Protein AF-A0A836J7W0-F1 (afdb_monomer)

Foldseek 3Di:
DPPDDDDDDDDPVVLVVVCVVVVHDDDDPDDDCVNDDHPDDDDDDDDDDPQPDDPPPDPVVVPVVVVDDDDDDPDDDPDPDD

Mean predicted aligned error: 9.78 Å

Solvent-accessible surface area (backbone atoms only — not comparable to full-atom values): 6172 Å² total; per-residue (Å²): 126,87,70,92,72,86,72,95,72,73,59,70,70,58,46,50,53,51,36,63,78,62,74,47,83,84,79,77,88,74,83,51,78,86,85,40,79,68,92,78,71,80,88,81,87,77,82,73,62,101,77,73,67,94,69,97,73,64,62,80,85,70,43,64,82,76,68,67,68,81,84,82,80,89,76,77,87,78,79,82,77,131

Radius of gyration: 31.76 Å; Cα contacts (8 Å, |Δi|>4): 9; chains: 1; bounding box: 44×63×78 Å

Secondary structure (DSSP, 8-state):
----PPPP---HHHHHHHHHHHSS--------TTTS--SS-PPP-PPP-TT--SSS--GGGS-HHHH-PPPPPS--------

Organism: NCBI:txid230686

InterPro domains:
  IPR009947 NADH dehydrogenase [ubiquinone] 1 alpha subcomplex subunit 7 [PF07347] (11-75)
  IPR009947 NADH dehydrogenase [ubiquinone] 1 alpha subcomplex subunit 7 [PTHR12485] (1-74)

pLDDT: mean 87.63, std 10.99, range [50.56, 96.5]

Nearest PDB structures (foldseek):
  8esw-assembly1_A7  TM=8.880E-01  e=2.047E-05  Drosophila melanogaster
  8b9z-assembly1_r  TM=8.841E-01  e=2.379E-05  Drosophila melanogaster
  8esz-assembly1_A7  TM=8.841E-01  e=2.093E-04  Drosophila melanogaster
  7r41-assembly1_r  TM=8.124E-01  e=2.825E-04  Bos taurus
  8ud1-assembly1_1r  TM=7.905E-01  e=1.942E-04  Sus scrofa

Sequence (82 aa):
MPGSVEHRNVTPLINFIRDVCRGRKITLAHRYADDQAKRTQPPPNVPGGPYHKTSQIYYYTRDARREVKPPILIDGVKQITE

Structure (mmCIF, N/CA/C/O backbone):
data_AF-A0A836J7W0-F1
#
_entry.id   AF-A0A836J7W0-F1
#
loop_
_atom_site.group_PDB
_atom_site.id
_atom_site.type_sym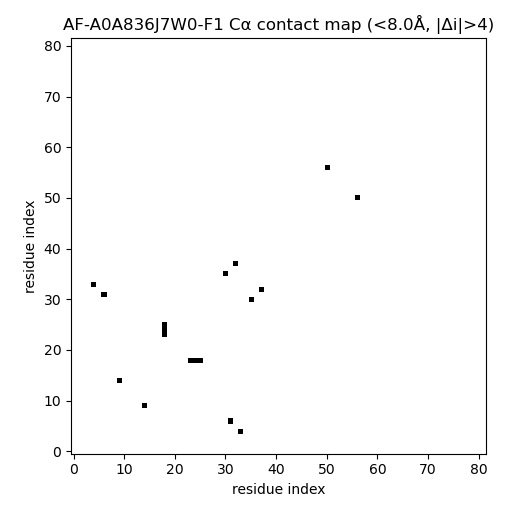bol
_atom_site.label_atom_id
_atom_site.label_alt_id
_atom_site.label_comp_id
_atom_site.label_asym_id
_atom_site.label_entity_id
_atom_site.label_seq_id
_atom_site.pdbx_PDB_ins_code
_atom_site.Cartn_x
_atom_site.Cartn_y
_atom_site.Cartn_z
_atom_site.occupancy
_atom_site.B_iso_or_equiv
_atom_site.auth_seq_id
_atom_site.auth_comp_id
_atom_site.auth_asym_id
_atom_site.auth_atom_id
_atom_site.pdbx_PDB_model_num
ATOM 1 N N . MET A 1 1 ? 3.656 16.295 -20.945 1.00 51.75 1 MET A N 1
ATOM 2 C CA . MET A 1 1 ? 4.177 14.915 -20.839 1.00 51.75 1 MET A CA 1
ATOM 3 C C . MET A 1 1 ? 5.600 14.962 -21.365 1.00 51.75 1 MET A C 1
ATOM 5 O O . MET A 1 1 ? 5.762 15.585 -22.411 1.00 51.75 1 MET A O 1
ATOM 9 N N . PRO A 1 2 ? 6.628 14.447 -20.666 1.00 53.59 2 PRO A N 1
ATOM 10 C CA . PRO A 1 2 ? 7.934 14.320 -21.308 1.00 53.59 2 PRO A CA 1
ATOM 11 C C . PRO A 1 2 ? 7.731 13.497 -22.591 1.00 53.59 2 PRO A C 1
ATOM 13 O O . PRO A 1 2 ? 6.949 12.546 -22.583 1.00 53.59 2 PRO A O 1
ATOM 16 N N . GLY A 1 3 ? 8.298 13.953 -23.710 1.00 66.12 3 GLY A N 1
ATOM 17 C CA . GLY A 1 3 ? 8.158 13.277 -25.003 1.00 66.12 3 GLY A CA 1
ATOM 18 C C . GLY A 1 3 ? 8.743 11.862 -24.972 1.00 66.12 3 GLY A C 1
ATOM 19 O O . GLY A 1 3 ? 9.374 11.478 -23.990 1.00 66.12 3 GLY A O 1
ATOM 20 N N . SER A 1 4 ? 8.542 11.093 -26.045 1.00 71.75 4 SER A N 1
ATOM 21 C CA . SER A 1 4 ? 9.139 9.757 -26.185 1.00 71.75 4 SER A CA 1
ATOM 22 C C . SER A 1 4 ? 10.654 9.846 -25.983 1.00 71.75 4 SER A C 1
ATOM 24 O O . SER A 1 4 ? 11.339 10.481 -26.783 1.00 71.75 4 SER A O 1
ATOM 26 N N . VAL A 1 5 ? 11.170 9.248 -24.909 1.00 81.75 5 VAL A N 1
ATOM 27 C CA . VAL A 1 5 ? 12.609 9.181 -24.638 1.00 81.75 5 VAL A CA 1
ATOM 28 C C . VAL A 1 5 ? 13.156 7.956 -25.360 1.00 81.75 5 VAL A C 1
ATOM 30 O O . VAL A 1 5 ? 12.637 6.854 -25.201 1.00 81.75 5 VAL A O 1
ATOM 33 N N . GLU A 1 6 ? 14.195 8.129 -26.176 1.00 85.44 6 GLU A N 1
ATOM 34 C CA . GLU A 1 6 ? 14.869 6.976 -26.771 1.00 85.44 6 GLU A CA 1
ATOM 35 C C . GLU A 1 6 ? 15.633 6.204 -25.692 1.00 85.44 6 GLU A C 1
ATOM 37 O O . GLU A 1 6 ? 16.558 6.710 -25.052 1.00 85.44 6 GLU A O 1
ATOM 42 N N . HIS A 1 7 ? 15.244 4.949 -25.483 1.00 87.38 7 HIS A N 1
ATOM 43 C CA . HIS A 1 7 ? 15.927 4.061 -24.554 1.00 87.38 7 HIS A CA 1
ATOM 44 C C . HIS A 1 7 ? 17.230 3.540 -25.148 1.00 87.38 7 HIS A C 1
ATOM 46 O O . HIS A 1 7 ? 17.312 3.197 -26.329 1.00 87.38 7 HIS A O 1
ATOM 52 N N . ARG A 1 8 ? 18.254 3.390 -24.300 1.00 85.38 8 ARG A N 1
ATOM 53 C CA . ARG A 1 8 ? 19.522 2.772 -24.705 1.00 85.38 8 ARG A CA 1
ATOM 54 C C . ARG A 1 8 ? 19.261 1.369 -25.253 1.00 85.38 8 ARG A C 1
ATOM 56 O O . ARG A 1 8 ? 18.877 0.480 -24.494 1.00 85.38 8 ARG A O 1
ATOM 63 N N . ASN A 1 9 ? 19.563 1.165 -26.530 1.00 86.06 9 ASN A N 1
ATOM 64 C CA . ASN A 1 9 ? 19.484 -0.130 -27.193 1.00 86.06 9 ASN A CA 1
ATOM 65 C C . ASN A 1 9 ? 20.876 -0.597 -27.660 1.00 86.06 9 ASN A C 1
ATOM 67 O O . ASN A 1 9 ? 21.845 0.161 -27.639 1.00 86.06 9 ASN A O 1
ATOM 71 N N . VAL A 1 10 ? 20.993 -1.870 -28.038 1.00 88.88 10 VAL A N 1
ATOM 72 C CA . VAL A 1 10 ? 22.232 -2.420 -28.614 1.00 88.88 10 VAL A CA 1
ATOM 73 C C . VAL A 1 10 ? 22.413 -1.956 -30.063 1.00 88.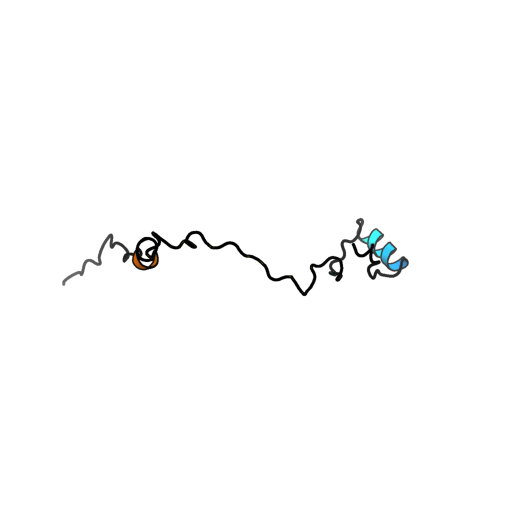88 10 VAL A C 1
ATOM 75 O O . VAL A 1 10 ? 21.495 -1.388 -30.657 1.00 88.88 10 VAL A O 1
ATOM 78 N N . THR A 1 11 ? 23.592 -2.196 -30.643 1.00 93.88 11 THR A N 1
ATOM 79 C CA . THR A 1 11 ? 23.859 -1.849 -32.046 1.00 93.88 11 THR A CA 1
ATOM 80 C C . THR A 1 11 ? 22.888 -2.574 -32.993 1.00 93.88 11 THR A C 1
ATOM 82 O O . THR A 1 11 ? 22.437 -3.682 -32.677 1.00 93.88 11 THR A O 1
ATOM 85 N N . PRO A 1 12 ? 22.561 -1.999 -34.169 1.00 91.31 12 PRO A N 1
ATOM 86 C CA . PRO A 1 12 ? 21.595 -2.587 -35.103 1.00 91.31 12 PRO A CA 1
ATOM 87 C C . PRO A 1 12 ? 21.901 -4.039 -35.500 1.00 91.31 12 PRO A C 1
ATOM 89 O O . PRO A 1 12 ? 20.988 -4.855 -35.583 1.00 91.31 12 PRO A O 1
ATOM 92 N N . LEU A 1 13 ? 23.182 -4.392 -35.654 1.00 94.62 13 LEU A N 1
ATOM 93 C CA . LEU A 1 13 ? 23.607 -5.761 -35.964 1.00 94.62 13 LEU A CA 1
ATOM 94 C C . LEU A 1 13 ? 23.246 -6.753 -34.846 1.00 94.62 13 LEU A C 1
ATOM 96 O O . LEU A 1 13 ? 22.703 -7.823 -35.109 1.00 94.62 13 LEU A O 1
ATOM 100 N N . ILE A 1 14 ? 23.505 -6.389 -33.587 1.00 93.44 14 ILE A N 1
ATOM 101 C CA . ILE A 1 14 ? 23.186 -7.246 -32.436 1.00 93.44 14 ILE A CA 1
ATOM 102 C C . ILE A 1 14 ? 21.669 -7.317 -32.233 1.00 93.44 14 ILE A C 1
ATOM 104 O O . ILE A 1 14 ? 21.152 -8.379 -31.890 1.00 93.44 14 ILE A O 1
ATOM 108 N N . ASN A 1 15 ? 20.941 -6.221 -32.480 1.00 90.25 15 ASN A N 1
ATOM 109 C CA . ASN A 1 15 ? 19.475 -6.225 -32.482 1.00 90.25 15 ASN A CA 1
ATOM 110 C C . ASN A 1 15 ? 18.919 -7.244 -33.471 1.00 90.25 15 ASN A C 1
ATOM 112 O O . ASN A 1 15 ? 18.080 -8.055 -33.091 1.00 90.25 15 ASN A O 1
ATOM 116 N N . PHE A 1 16 ? 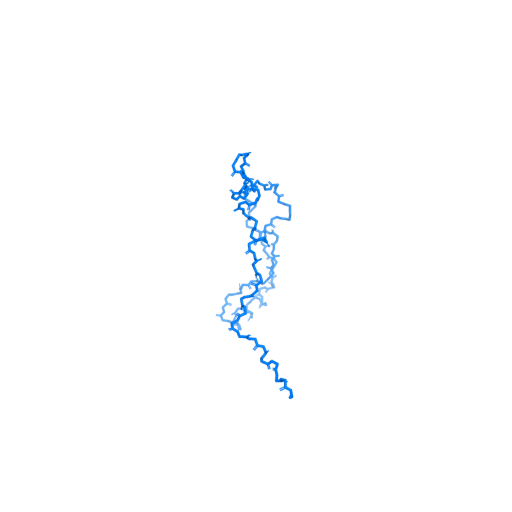19.438 -7.237 -34.698 1.00 90.69 16 PHE A N 1
ATOM 117 C CA . PHE A 1 16 ? 19.013 -8.154 -35.744 1.00 90.69 16 PHE A CA 1
ATOM 118 C C . PHE A 1 16 ? 19.249 -9.617 -35.354 1.00 90.69 16 PHE A C 1
ATOM 120 O O . PHE A 1 16 ? 18.309 -10.408 -35.362 1.00 90.69 16 PHE A O 1
ATOM 127 N N . ILE A 1 17 ? 20.466 -9.967 -34.915 1.00 93.94 17 ILE A N 1
ATOM 128 C CA . ILE A 1 17 ? 20.786 -11.332 -34.456 1.00 93.94 17 ILE A CA 1
ATOM 129 C C . ILE A 1 17 ? 19.840 -11.752 -33.323 1.00 93.94 17 ILE A C 1
ATOM 131 O O . ILE A 1 17 ? 19.319 -12.864 -33.303 1.00 93.94 17 ILE A O 1
ATOM 135 N N . ARG A 1 18 ? 19.583 -10.844 -32.379 1.00 90.50 18 ARG A N 1
ATOM 136 C CA . ARG A 1 18 ? 18.739 -11.090 -31.209 1.00 90.50 18 ARG A CA 1
ATOM 137 C C . ARG A 1 18 ? 17.271 -11.318 -31.567 1.00 90.50 18 ARG A C 1
ATOM 139 O O . ARG A 1 18 ? 16.627 -12.144 -30.923 1.00 90.50 18 ARG A O 1
ATOM 146 N N . ASP A 1 19 ? 16.749 -10.598 -32.551 1.00 90.81 19 ASP A N 1
ATOM 147 C CA . ASP A 1 19 ? 15.364 -10.745 -32.995 1.00 90.81 19 ASP A CA 1
ATOM 148 C C . ASP A 1 19 ? 15.183 -11.999 -33.862 1.00 90.81 19 ASP A C 1
ATOM 150 O O . ASP A 1 19 ? 14.211 -12.729 -33.662 1.00 90.81 19 ASP A O 1
ATOM 154 N N . VAL A 1 20 ? 16.160 -12.322 -34.721 1.00 93.62 20 VAL A N 1
ATOM 155 C CA . VAL A 1 20 ? 16.168 -13.550 -35.535 1.00 93.62 20 VAL A CA 1
ATOM 156 C C . VAL A 1 20 ? 16.277 -14.798 -34.657 1.00 93.62 20 VAL A C 1
ATOM 158 O O . VAL A 1 20 ? 15.414 -15.669 -34.731 1.00 93.62 20 VAL A O 1
ATOM 161 N N . CYS A 1 21 ? 17.274 -14.879 -33.769 1.00 95.00 21 CYS A N 1
ATOM 162 C CA . CYS A 1 21 ? 17.482 -16.064 -32.928 1.00 95.00 21 CYS A CA 1
ATOM 163 C C . CYS A 1 21 ? 16.358 -16.285 -31.906 1.00 95.00 21 CYS A C 1
ATOM 165 O O . CYS A 1 21 ? 16.140 -17.413 -31.472 1.00 95.00 21 CYS A O 1
ATOM 167 N N . ARG A 1 22 ? 15.652 -15.225 -31.485 1.00 91.62 22 ARG A N 1
ATOM 168 C CA . ARG A 1 22 ? 14.553 -15.344 -30.515 1.00 91.62 22 ARG A CA 1
ATOM 169 C C . ARG A 1 22 ? 13.187 -15.570 -31.165 1.00 91.62 22 ARG A C 1
ATOM 171 O O . ARG A 1 22 ? 12.276 -16.025 -30.477 1.00 91.62 22 ARG A O 1
ATOM 178 N N . GLY A 1 23 ? 13.010 -15.202 -32.434 1.00 91.69 23 GLY A N 1
ATOM 179 C CA . GLY A 1 23 ? 11.738 -15.335 -33.155 1.00 91.69 23 GLY A CA 1
ATOM 180 C C . GLY A 1 23 ? 10.604 -14.440 -32.632 1.00 91.69 23 GLY A C 1
ATOM 181 O O . GLY A 1 23 ? 9.453 -14.612 -33.020 1.00 91.69 23 GLY A O 1
ATOM 182 N N . ARG A 1 24 ? 10.902 -13.494 -31.729 1.00 88.56 24 ARG A N 1
ATOM 183 C CA . ARG A 1 24 ? 9.952 -12.498 -31.205 1.00 88.56 24 ARG A CA 1
ATOM 184 C C . ARG A 1 24 ? 10.663 -11.244 -30.696 1.00 88.56 24 ARG A C 1
ATOM 186 O O . ARG A 1 24 ? 11.785 -11.318 -30.174 1.00 88.56 24 ARG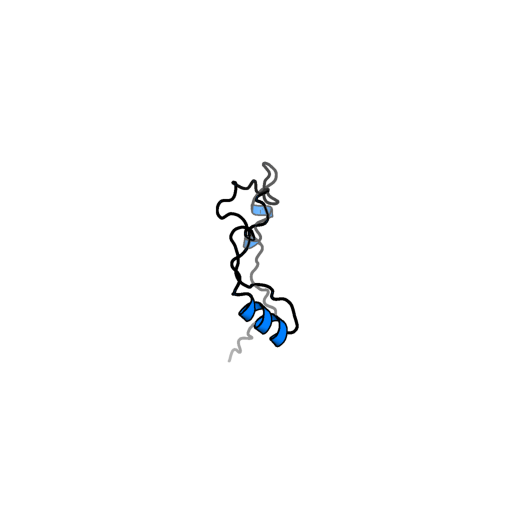 A O 1
ATOM 193 N N . LYS A 1 25 ? 9.958 -10.108 -30.775 1.00 84.81 25 LYS A N 1
ATOM 194 C CA . LYS A 1 25 ? 10.420 -8.803 -30.271 1.00 84.81 25 LYS A CA 1
ATOM 195 C C . LYS A 1 25 ? 10.815 -8.899 -28.793 1.00 84.81 25 LYS A C 1
ATOM 197 O O . LYS A 1 25 ? 10.105 -9.523 -28.002 1.00 84.81 25 LYS A O 1
ATOM 202 N N . ILE A 1 26 ? 11.940 -8.283 -28.410 1.00 86.19 26 ILE A N 1
ATOM 203 C CA . ILE A 1 26 ? 12.309 -8.194 -26.987 1.00 86.19 26 ILE A CA 1
ATOM 204 C C . ILE A 1 26 ? 11.327 -7.331 -26.220 1.00 86.19 26 ILE A C 1
ATOM 206 O O . ILE A 1 26 ? 11.048 -6.204 -26.622 1.00 86.19 26 ILE A O 1
ATOM 210 N N . THR A 1 27 ? 11.005 -7.779 -25.016 1.00 86.31 27 THR A N 1
ATOM 211 C CA . THR A 1 27 ? 10.679 -6.898 -23.896 1.00 86.31 27 THR A CA 1
ATOM 212 C C . THR A 1 27 ? 11.948 -6.685 -23.071 1.00 86.31 27 THR A C 1
ATOM 214 O O . THR A 1 27 ? 12.503 -7.647 -22.534 1.00 86.31 27 THR A O 1
ATOM 217 N N . LEU A 1 28 ? 12.455 -5.452 -23.008 1.00 87.25 28 LEU A N 1
ATOM 218 C CA . LEU A 1 28 ? 13.631 -5.133 -22.193 1.00 87.25 28 LEU A CA 1
ATOM 219 C C . LEU A 1 28 ? 13.290 -5.317 -20.707 1.00 87.25 28 LEU A C 1
ATOM 221 O O . LEU A 1 28 ? 12.260 -4.846 -20.243 1.00 87.25 28 LEU A O 1
ATOM 225 N N . ALA A 1 29 ? 14.157 -6.005 -19.960 1.00 87.75 29 ALA A N 1
ATOM 226 C CA . ALA A 1 29 ? 13.992 -6.184 -18.513 1.00 87.75 29 ALA A CA 1
ATOM 227 C C . ALA A 1 29 ? 14.498 -4.976 -17.699 1.00 87.75 29 ALA A C 1
ATOM 229 O O . ALA A 1 29 ? 14.248 -4.872 -16.497 1.00 87.75 29 ALA A O 1
ATOM 230 N N . HIS A 1 30 ? 15.248 -4.076 -18.340 1.00 88.81 30 HIS A N 1
ATOM 231 C CA . HIS A 1 30 ? 15.706 -2.846 -17.712 1.00 88.81 30 HIS A CA 1
ATOM 232 C C . HIS A 1 30 ? 14.532 -1.897 -17.496 1.00 88.81 30 HIS A C 1
ATOM 234 O O . HIS A 1 30 ? 13.641 -1.794 -18.331 1.00 88.81 30 HIS A O 1
ATOM 240 N N . ARG A 1 31 ? 14.555 -1.204 -16.359 1.00 88.50 31 ARG A N 1
ATOM 241 C CA . ARG A 1 31 ? 13.552 -0.207 -15.996 1.00 88.50 31 ARG A CA 1
ATOM 242 C C . ARG A 1 31 ? 14.175 1.165 -16.196 1.00 88.50 31 ARG A C 1
ATOM 244 O O . ARG A 1 31 ? 15.125 1.499 -15.486 1.00 88.50 31 ARG A O 1
ATOM 251 N N . TYR A 1 32 ? 13.682 1.906 -17.180 1.00 89.50 32 TYR A N 1
ATOM 252 C CA . TYR A 1 32 ? 14.115 3.274 -17.439 1.00 89.50 32 TYR A CA 1
ATOM 253 C C . TYR A 1 32 ? 13.335 4.251 -16.553 1.00 89.50 32 TYR A C 1
ATOM 255 O O . TYR A 1 32 ? 12.286 3.918 -16.005 1.00 89.50 32 TYR A O 1
ATOM 263 N N . ALA A 1 33 ? 13.889 5.440 -16.329 1.00 88.44 33 ALA A N 1
ATOM 264 C CA . ALA A 1 33 ? 13.334 6.390 -15.364 1.00 88.44 33 ALA A CA 1
ATOM 265 C C . ALA A 1 33 ? 11.955 6.940 -15.773 1.00 88.44 33 ALA A C 1
ATOM 267 O O . ALA A 1 33 ? 11.183 7.345 -14.910 1.00 88.44 33 ALA A O 1
ATOM 268 N N . ASP A 1 34 ? 11.670 6.958 -17.070 1.00 88.00 34 ASP A N 1
ATOM 269 C CA . ASP A 1 34 ? 10.413 7.366 -17.694 1.00 88.00 34 ASP A CA 1
ATOM 270 C C . ASP A 1 34 ? 9.330 6.279 -17.630 1.00 88.00 34 ASP A C 1
ATOM 272 O O . ASP A 1 34 ? 8.158 6.606 -17.460 1.00 88.00 34 ASP A O 1
ATOM 276 N N . ASP A 1 35 ? 9.721 5.003 -17.661 1.00 88.69 35 ASP A N 1
ATOM 277 C CA . ASP A 1 35 ? 8.812 3.863 -17.459 1.00 88.69 35 ASP A CA 1
ATOM 278 C C . ASP A 1 35 ? 8.455 3.638 -15.977 1.00 88.69 35 ASP A C 1
ATOM 280 O O . ASP A 1 35 ? 7.575 2.840 -15.640 1.00 88.69 35 ASP A O 1
ATOM 284 N N . GLN A 1 36 ? 9.163 4.302 -15.060 1.00 90.88 36 GLN A N 1
ATOM 285 C CA . GLN A 1 36 ? 8.959 4.172 -13.622 1.00 90.88 36 GLN A CA 1
ATOM 286 C C . GLN A 1 36 ? 8.244 5.387 -13.032 1.00 90.88 36 GLN A C 1
ATOM 288 O O . GLN A 1 36 ? 8.427 6.531 -13.442 1.00 90.88 36 GLN A O 1
ATOM 293 N N . ALA A 1 37 ? 7.476 5.148 -11.969 1.00 91.69 37 ALA A N 1
ATOM 294 C CA . ALA A 1 37 ? 7.007 6.236 -11.126 1.00 91.69 37 ALA A CA 1
ATOM 295 C C . ALA A 1 37 ? 8.204 7.023 -10.558 1.00 91.69 37 ALA A C 1
ATOM 297 O O . ALA A 1 37 ? 9.249 6.455 -10.220 1.00 91.69 37 ALA A O 1
ATOM 298 N N . LYS A 1 38 ? 8.036 8.342 -10.418 1.00 92.69 38 LYS A N 1
ATOM 299 C CA . LYS A 1 38 ? 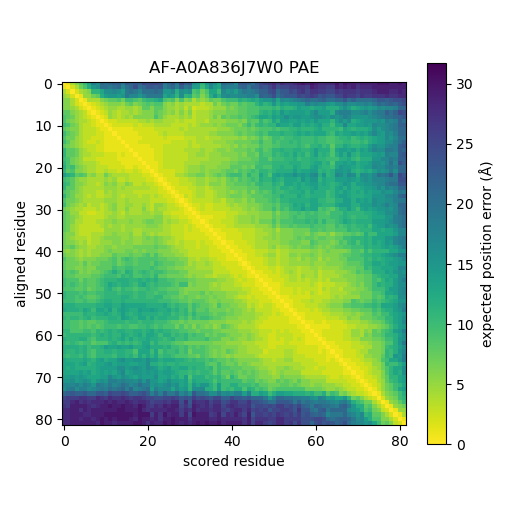9.052 9.223 -9.827 1.00 92.69 38 LYS A CA 1
ATOM 300 C C . LYS A 1 38 ? 9.467 8.728 -8.438 1.00 92.69 38 LYS A C 1
ATOM 302 O O . LYS A 1 38 ? 8.661 8.188 -7.686 1.00 92.69 38 LYS A O 1
ATOM 307 N N . ARG A 1 39 ? 10.726 8.957 -8.062 1.00 93.19 39 ARG A N 1
ATOM 308 C CA . ARG A 1 39 ? 11.216 8.607 -6.716 1.00 93.19 39 ARG A CA 1
ATOM 309 C C . ARG A 1 39 ? 10.547 9.439 -5.626 1.00 93.19 39 ARG A C 1
ATOM 311 O O . ARG A 1 39 ? 10.204 8.905 -4.579 1.00 93.19 39 ARG A O 1
ATOM 318 N N . THR A 1 40 ? 10.321 10.717 -5.906 1.00 95.56 40 THR A N 1
ATOM 319 C CA . THR A 1 40 ? 9.578 11.618 -5.026 1.00 95.56 40 THR A CA 1
ATOM 320 C C . THR A 1 40 ? 8.105 11.587 -5.404 1.00 95.56 40 THR A C 1
ATOM 322 O O . THR A 1 40 ? 7.749 11.895 -6.544 1.00 95.56 40 THR A O 1
ATOM 325 N N . GLN A 1 41 ? 7.266 11.219 -4.442 1.00 95.56 41 GLN A N 1
ATOM 326 C CA . GLN A 1 41 ? 5.812 11.225 -4.562 1.00 95.56 41 GLN A CA 1
ATOM 327 C C . GLN A 1 41 ? 5.233 12.359 -3.705 1.00 95.56 41 GLN A C 1
ATOM 329 O O . GLN A 1 41 ? 5.822 12.691 -2.673 1.00 95.56 41 GLN A O 1
ATOM 334 N N . PRO A 1 42 ? 4.114 12.983 -4.113 1.00 96.50 42 PRO A N 1
ATOM 335 C CA . PRO A 1 42 ? 3.418 13.941 -3.262 1.00 96.50 42 PRO A CA 1
ATOM 336 C C . PRO A 1 42 ? 2.885 13.246 -1.996 1.00 96.50 42 PRO A C 1
ATOM 338 O O . PRO A 1 42 ? 2.635 12.037 -2.022 1.00 96.50 42 PRO A O 1
ATOM 341 N N . PRO A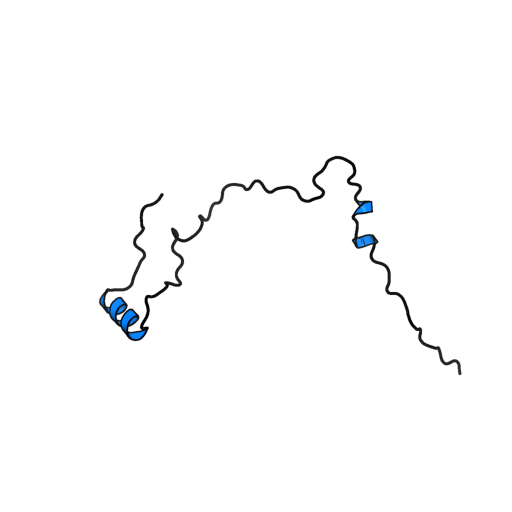 1 43 ? 2.692 13.984 -0.888 1.00 96.44 43 PRO A N 1
ATOM 342 C CA . PRO A 1 43 ? 2.107 13.411 0.318 1.00 96.44 43 PRO A CA 1
ATOM 343 C C . PRO A 1 43 ? 0.688 12.886 0.022 1.00 96.44 43 PRO A C 1
ATOM 345 O O . PRO A 1 43 ? -0.130 13.632 -0.524 1.00 96.44 43 PRO A O 1
ATOM 348 N N . PRO A 1 44 ? 0.373 11.617 0.347 1.00 95.88 44 PRO A N 1
ATOM 349 C CA . PRO A 1 44 ? -0.950 11.057 0.100 1.00 95.88 44 PRO A CA 1
ATOM 350 C C . PRO A 1 44 ? -1.962 11.511 1.161 1.00 95.88 44 PRO A C 1
ATOM 352 O O . PRO A 1 44 ? -1.624 11.646 2.336 1.00 95.88 44 PRO A O 1
ATOM 355 N N . ASN A 1 45 ? -3.228 11.666 0.763 1.00 96.19 45 ASN A N 1
ATOM 356 C CA . ASN A 1 45 ? -4.356 11.777 1.690 1.00 96.19 45 ASN A CA 1
ATOM 357 C C . ASN A 1 45 ? -5.038 10.406 1.813 1.00 96.19 45 ASN A C 1
ATOM 359 O O . ASN A 1 45 ? -5.808 10.008 0.939 1.00 96.19 45 ASN A O 1
ATOM 363 N N . VAL A 1 46 ? -4.689 9.656 2.858 1.00 95.12 46 VAL A N 1
ATOM 364 C CA . VAL A 1 46 ? -5.177 8.286 3.068 1.00 95.12 46 VAL A CA 1
ATOM 365 C C . VAL A 1 46 ? -6.500 8.330 3.843 1.00 95.12 46 VAL A C 1
ATOM 367 O O . VAL A 1 46 ? -6.555 8.985 4.886 1.00 95.12 46 VAL A O 1
ATOM 370 N N . PRO A 1 47 ? -7.563 7.636 3.389 1.00 95.56 47 PRO A N 1
ATOM 371 C CA . PRO A 1 47 ? -8.814 7.588 4.132 1.00 95.56 47 PRO A CA 1
ATOM 372 C C . PRO A 1 47 ? -8.625 6.894 5.486 1.00 95.56 47 PRO A C 1
ATOM 3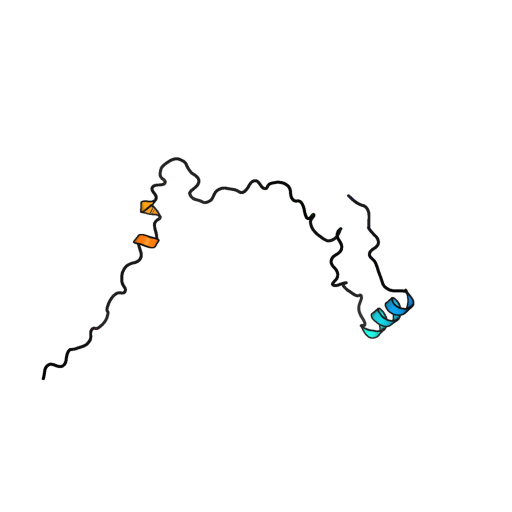74 O O . PRO A 1 47 ? -7.841 5.953 5.629 1.00 95.56 47 PRO A O 1
ATOM 377 N N . GLY A 1 48 ? -9.378 7.349 6.487 1.00 94.81 48 GLY A N 1
ATOM 378 C CA . GLY A 1 48 ? -9.419 6.702 7.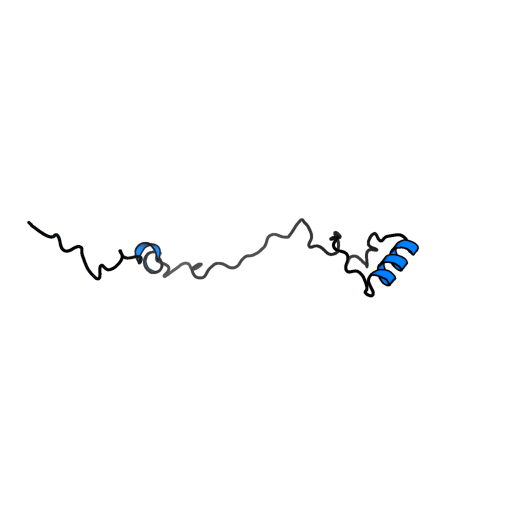794 1.00 94.81 48 GLY A CA 1
ATOM 379 C C . GLY A 1 48 ? -9.995 5.284 7.725 1.00 94.81 48 GLY A C 1
ATOM 380 O O . GLY A 1 48 ? -10.750 4.934 6.818 1.00 94.81 48 GLY A O 1
ATOM 381 N N . GLY A 1 49 ? -9.655 4.458 8.716 1.00 95.00 49 GLY A N 1
ATOM 382 C CA . GLY A 1 49 ? -10.249 3.130 8.863 1.00 95.00 49 GLY A CA 1
ATOM 383 C C . GLY A 1 49 ? -11.721 3.166 9.315 1.00 95.00 49 GLY A C 1
ATOM 384 O O . GLY A 1 49 ? -12.250 4.228 9.648 1.00 95.00 49 GLY A O 1
ATOM 385 N N . PRO A 1 50 ? -12.379 1.998 9.438 1.00 93.19 50 PRO A N 1
ATOM 386 C CA . PRO A 1 50 ? -13.813 1.888 9.756 1.00 93.19 50 PRO A CA 1
ATOM 387 C C . PRO A 1 50 ? -14.249 2.564 11.069 1.00 93.19 50 PRO A C 1
ATOM 389 O O . PRO A 1 50 ? -15.411 2.937 11.240 1.00 93.19 50 PRO A O 1
ATOM 392 N N . TYR A 1 51 ? -13.306 2.724 11.999 1.00 93.25 51 TYR A N 1
ATOM 393 C CA . TYR A 1 51 ? -13.512 3.303 13.326 1.00 93.25 51 TYR A CA 1
ATOM 394 C C . TYR A 1 51 ? -12.977 4.741 13.450 1.00 93.25 51 TYR A C 1
ATOM 396 O O . TYR A 1 51 ? -12.796 5.225 14.563 1.00 93.25 51 TYR A O 1
ATOM 404 N N . HIS A 1 52 ? -12.727 5.436 12.334 1.00 93.69 52 HIS A N 1
ATOM 405 C CA . HIS A 1 52 ? -12.384 6.863 12.316 1.00 93.69 52 HIS A CA 1
ATOM 406 C C . HIS A 1 52 ? -13.652 7.724 12.489 1.00 93.69 52 HIS A C 1
ATOM 408 O O . HIS A 1 52 ? -14.098 8.397 11.564 1.00 93.69 52 HIS A O 1
ATOM 414 N N . LYS A 1 53 ? -14.293 7.652 13.661 1.00 93.75 53 LYS A N 1
ATOM 415 C CA . LYS A 1 53 ? -15.440 8.504 14.036 1.00 93.75 53 LYS A CA 1
ATOM 416 C C . LYS A 1 53 ? -15.221 9.044 15.457 1.00 93.75 53 LYS A C 1
ATOM 418 O O . LYS A 1 53 ? -14.314 8.603 16.159 1.00 93.75 53 LYS A O 1
ATOM 423 N N . THR A 1 54 ? -16.033 10.007 15.879 1.00 93.69 54 THR A N 1
ATOM 424 C CA . THR A 1 54 ? -15.854 10.722 17.158 1.00 93.69 54 THR A CA 1
ATOM 425 C C . THR A 1 54 ? -16.757 10.222 18.285 1.00 93.69 54 THR A C 1
ATOM 427 O O . THR A 1 54 ? -16.436 10.418 19.453 1.00 93.69 54 THR A O 1
ATOM 430 N N . SER A 1 55 ? -17.869 9.559 17.966 1.00 95.06 55 SER A N 1
ATOM 431 C CA . SER A 1 55 ? -18.849 9.061 18.935 1.00 95.06 55 SER A CA 1
ATOM 432 C C . SER A 1 55 ? -19.180 7.588 18.690 1.00 95.06 55 SER A C 1
ATOM 434 O O . SER A 1 55 ? -18.950 7.061 17.603 1.00 95.06 55 SER A O 1
ATOM 436 N N . GLN A 1 56 ? -19.703 6.914 19.723 1.00 92.31 56 GLN A N 1
ATOM 437 C CA . GLN A 1 56 ? -20.138 5.508 19.668 1.00 92.31 56 GLN A CA 1
ATOM 438 C C . GLN A 1 56 ? -19.040 4.508 19.238 1.00 92.31 56 GLN A C 1
ATOM 440 O O . GLN A 1 56 ? -19.328 3.474 18.641 1.00 92.31 56 GLN A O 1
ATOM 445 N N . ILE A 1 57 ? -17.769 4.786 19.557 1.00 93.69 57 ILE A N 1
ATOM 446 C CA . ILE A 1 57 ? -16.624 3.903 19.258 1.00 93.69 57 ILE A CA 1
ATOM 447 C C . ILE A 1 57 ? -15.882 3.572 20.547 1.00 93.69 57 ILE A C 1
ATOM 449 O O . ILE A 1 57 ? -14.712 3.900 20.746 1.00 93.69 57 ILE A O 1
ATOM 453 N N . TYR A 1 58 ? -16.575 2.906 21.459 1.00 95.19 58 TYR A N 1
ATOM 454 C CA . TYR A 1 58 ? -15.892 2.336 22.606 1.00 95.19 58 TYR A CA 1
ATOM 455 C C . TYR A 1 58 ? -15.030 1.161 22.148 1.00 95.19 58 TYR A C 1
ATOM 457 O O . TYR A 1 58 ? -15.464 0.324 21.364 1.00 95.19 58 TYR A O 1
ATOM 465 N N . TYR A 1 59 ? -13.784 1.094 22.616 1.00 94.50 59 TYR A N 1
ATOM 466 C CA . TYR A 1 59 ? -12.870 0.035 22.186 1.00 94.50 59 TYR A CA 1
ATOM 467 C C . TYR A 1 59 ? -13.340 -1.361 22.630 1.00 94.50 59 TYR A C 1
ATOM 469 O O . TYR A 1 59 ? -13.139 -2.324 21.900 1.00 94.50 59 TYR A O 1
ATOM 477 N N . TYR A 1 60 ? -14.033 -1.464 23.772 1.00 93.19 60 TYR A N 1
ATOM 478 C CA . TYR A 1 60 ? -14.473 -2.750 24.323 1.00 93.19 60 TYR A CA 1
ATOM 479 C C . TYR A 1 60 ? -15.424 -3.528 23.398 1.00 93.19 60 TYR A C 1
ATOM 481 O O . TYR A 1 60 ? -15.441 -4.749 23.469 1.00 93.19 60 TYR A O 1
ATOM 489 N N . THR A 1 61 ? -16.183 -2.856 22.523 1.00 92.94 61 THR A N 1
ATOM 490 C CA . THR A 1 61 ? -17.122 -3.520 21.598 1.00 92.94 61 THR A CA 1
ATOM 491 C C . THR A 1 61 ? -16.444 -4.129 20.372 1.00 92.94 61 THR A C 1
ATOM 493 O O . THR A 1 61 ? -17.098 -4.814 19.595 1.00 92.94 61 THR A O 1
ATOM 496 N N . ARG A 1 62 ? -15.152 -3.853 20.159 1.00 91.69 62 ARG A N 1
ATOM 497 C CA . ARG A 1 62 ? -14.375 -4.308 18.993 1.00 91.69 62 ARG A CA 1
ATOM 498 C C . ARG A 1 62 ? -13.038 -4.939 19.374 1.00 91.69 62 ARG A C 1
ATOM 500 O O . ARG A 1 62 ? -12.180 -5.134 18.513 1.00 91.69 62 ARG A O 1
ATOM 507 N N . ASP A 1 63 ? -12.827 -5.200 20.661 1.00 94.81 63 ASP A N 1
ATOM 508 C CA . ASP A 1 63 ? -11.584 -5.773 21.168 1.00 94.81 63 ASP A CA 1
ATOM 509 C C . ASP A 1 63 ? -11.599 -7.299 21.040 1.00 94.81 63 ASP A C 1
ATOM 511 O O . ASP A 1 63 ? -11.733 -8.026 22.024 1.00 94.81 63 ASP A O 1
ATOM 515 N N . ALA A 1 64 ? -11.400 -7.790 19.813 1.00 93.38 64 ALA A N 1
ATOM 516 C CA . ALA A 1 64 ? -11.342 -9.224 19.522 1.00 93.38 64 ALA A CA 1
ATOM 517 C C . ALA A 1 64 ? -10.271 -9.960 20.351 1.00 93.38 64 ALA A C 1
ATO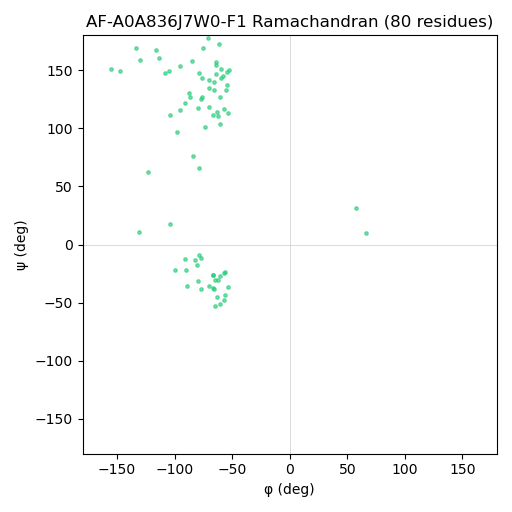M 519 O O . ALA A 1 64 ? -10.390 -11.155 20.607 1.00 93.38 64 ALA A O 1
ATOM 520 N N . ARG A 1 65 ? -9.236 -9.257 20.839 1.00 94.81 65 ARG A N 1
ATOM 521 C CA . ARG A 1 65 ? -8.196 -9.851 21.698 1.00 94.81 65 ARG A CA 1
ATOM 522 C C . ARG A 1 65 ? -8.760 -10.372 23.020 1.00 94.81 65 ARG A C 1
ATOM 524 O O . ARG A 1 65 ? -8.198 -11.309 23.575 1.00 94.81 65 ARG A O 1
ATOM 531 N N . ARG A 1 66 ? -9.828 -9.755 23.536 1.00 93.69 66 ARG A N 1
ATOM 532 C CA . ARG A 1 66 ? -10.502 -10.157 24.784 1.00 93.69 66 ARG A CA 1
ATOM 533 C C . ARG A 1 66 ? -11.639 -11.147 24.559 1.00 93.69 66 ARG A C 1
ATOM 535 O O . ARG A 1 66 ? -12.119 -11.734 25.521 1.00 93.69 66 ARG A O 1
ATOM 542 N N . GLU A 1 67 ? -12.061 -11.334 23.314 1.00 93.94 67 GLU A N 1
ATOM 543 C CA . GLU A 1 67 ? -13.080 -12.321 22.946 1.00 93.94 67 GLU A CA 1
ATOM 544 C C . GLU A 1 67 ? -12.505 -13.737 22.836 1.00 93.94 67 GLU A C 1
ATOM 546 O O . GLU A 1 67 ? -13.252 -14.714 22.897 1.00 93.94 67 GLU A O 1
ATOM 551 N N . VAL A 1 68 ? -11.179 -13.862 22.709 1.00 92.75 68 VAL A N 1
ATOM 552 C CA . VAL A 1 68 ? -10.486 -15.152 22.688 1.00 92.75 68 VAL A CA 1
ATOM 553 C C . VAL A 1 68 ? -10.686 -15.865 24.025 1.00 92.75 68 VAL A C 1
ATOM 555 O O . VAL A 1 68 ? -10.197 -15.423 25.065 1.00 92.75 68 VAL A O 1
ATOM 558 N N . LYS A 1 69 ? -11.396 -16.995 23.987 1.00 93.75 69 LYS A N 1
ATOM 559 C CA . LYS A 1 69 ? -11.605 -17.877 25.140 1.00 93.75 69 LYS A CA 1
ATOM 560 C C . LYS A 1 69 ? -10.573 -19.008 25.145 1.00 93.75 69 LYS A C 1
ATOM 562 O O . LYS A 1 69 ? -10.099 -19.396 24.074 1.00 93.75 69 LYS A O 1
ATOM 567 N N . PRO A 1 70 ? -10.246 -19.567 26.322 1.00 93.06 70 PRO A N 1
ATOM 568 C CA . PRO A 1 70 ? -9.506 -20.818 26.397 1.00 93.06 70 PRO A CA 1
ATOM 569 C C . PRO A 1 70 ? -10.183 -21.915 25.559 1.00 93.06 70 PRO A C 1
ATOM 571 O O . PRO A 1 70 ? -11.410 -21.890 25.402 1.00 93.06 70 PRO A O 1
ATOM 574 N N . PRO A 1 71 ? -9.412 -22.876 25.024 1.00 91.50 71 PRO A N 1
ATOM 575 C CA . PRO A 1 71 ? -9.979 -23.995 24.286 1.00 91.50 71 PRO A CA 1
ATOM 576 C C . PRO A 1 71 ? -10.939 -24.796 25.172 1.00 91.50 71 PRO A C 1
ATOM 578 O O . PRO A 1 71 ? -10.708 -24.973 26.369 1.00 91.50 71 PRO A O 1
ATOM 581 N N . ILE A 1 72 ? -12.018 -25.290 24.568 1.00 90.56 72 ILE A N 1
ATOM 582 C CA . ILE A 1 72 ? -12.991 -26.147 25.247 1.00 90.56 72 ILE A CA 1
ATOM 583 C C . ILE A 1 72 ? -12.390 -27.552 25.358 1.00 90.56 72 ILE A C 1
ATOM 585 O O . ILE A 1 72 ? -11.988 -28.137 24.352 1.00 90.56 72 ILE A O 1
ATOM 589 N N . LEU A 1 73 ? -12.332 -28.090 26.577 1.00 86.88 73 LEU A N 1
ATOM 590 C CA . LEU A 1 73 ? -11.897 -29.461 26.831 1.00 86.88 73 LEU A CA 1
ATOM 591 C C . LEU A 1 73 ? -13.057 -30.424 26.538 1.00 86.88 73 LEU A C 1
ATOM 593 O O . LEU A 1 73 ? -14.105 -30.327 27.170 1.00 86.88 73 LEU A O 1
ATOM 597 N N . ILE A 1 74 ? -12.878 -31.321 25.565 1.00 87.69 74 ILE A N 1
ATOM 598 C CA . ILE A 1 74 ? -13.902 -32.303 25.160 1.00 87.69 74 ILE A CA 1
ATOM 599 C C . ILE A 1 74 ? -13.777 -33.599 25.977 1.00 87.69 74 ILE A C 1
ATOM 601 O O . ILE A 1 74 ? -14.791 -34.196 26.324 1.00 87.69 74 ILE A O 1
ATOM 605 N N . ASP A 1 75 ? -12.551 -34.005 26.318 1.00 85.38 75 ASP A N 1
ATOM 606 C CA . ASP A 1 75 ? -12.261 -35.151 27.186 1.00 85.38 75 ASP A CA 1
ATOM 607 C C . ASP A 1 75 ? -10.978 -34.894 27.997 1.00 85.38 75 ASP A C 1
ATOM 609 O O . ASP A 1 75 ? -10.092 -34.154 27.557 1.00 85.38 75 ASP A O 1
ATOM 613 N N . GLY A 1 76 ? -10.904 -35.464 29.199 1.00 75.50 76 GLY A N 1
ATOM 614 C CA . GLY A 1 76 ? -9.804 -35.300 30.149 1.00 75.50 76 GLY A CA 1
ATOM 615 C C . GLY A 1 76 ? -9.026 -36.597 30.363 1.00 75.50 76 GLY A C 1
ATOM 616 O O . GLY A 1 76 ? -9.515 -37.691 30.102 1.00 75.50 76 GLY A O 1
ATOM 617 N N . VAL A 1 77 ? -7.801 -36.496 30.879 1.00 72.06 77 VAL A N 1
ATOM 618 C CA . VAL A 1 77 ? -7.018 -37.686 31.239 1.00 72.06 77 VAL A CA 1
ATOM 619 C C . VAL A 1 77 ? -7.716 -38.385 32.412 1.00 72.06 77 VAL A C 1
ATOM 621 O O . VAL A 1 77 ? -7.742 -37.846 33.518 1.00 72.06 77 VAL A O 1
ATOM 624 N N . LYS A 1 78 ? -8.280 -39.583 32.196 1.00 63.44 78 LYS A N 1
ATOM 625 C CA . LYS A 1 78 ? -8.667 -40.479 33.296 1.00 63.44 78 LYS A CA 1
ATOM 626 C C . LYS A 1 78 ? -7.401 -40.815 34.078 1.00 63.44 78 LYS A C 1
ATOM 628 O O . LYS A 1 78 ? -6.578 -41.598 33.610 1.00 63.44 78 LYS A O 1
ATOM 633 N N . GLN A 1 79 ? -7.227 -40.206 35.246 1.00 61.25 79 GLN A N 1
ATOM 634 C CA . GLN A 1 79 ? -6.212 -40.647 36.193 1.00 61.25 79 GLN A CA 1
ATOM 635 C C . GLN A 1 79 ? -6.568 -42.078 36.601 1.00 61.25 79 GLN A C 1
ATOM 637 O O . GLN A 1 79 ? -7.599 -42.313 37.228 1.00 61.25 79 GLN A O 1
ATOM 642 N N . ILE A 1 80 ? -5.752 -43.037 36.173 1.00 63.72 80 ILE A N 1
ATOM 643 C CA . ILE A 1 80 ? -5.837 -44.416 36.639 1.00 63.72 80 ILE A CA 1
ATOM 644 C C . ILE A 1 80 ? -5.279 -44.382 38.065 1.00 63.72 80 ILE A C 1
ATOM 646 O O . ILE A 1 80 ? -4.074 -44.234 38.249 1.00 63.72 80 ILE A O 1
ATOM 650 N N . THR A 1 81 ? -6.153 -44.390 39.067 1.00 50.56 81 THR A N 1
ATOM 651 C CA . THR A 1 81 ? -5.759 -44.644 40.457 1.00 50.56 81 THR A CA 1
ATOM 652 C C . THR A 1 81 ? -5.508 -46.141 40.616 1.00 50.56 81 THR A C 1
ATOM 654 O O . THR A 1 81 ? -6.373 -46.925 40.220 1.00 50.56 81 THR A O 1
ATOM 657 N N . GLU A 1 82 ? -4.324 -46.499 41.127 1.00 53.22 82 GLU A N 1
ATOM 658 C CA . GLU A 1 82 ? -3.954 -47.871 41.525 1.00 53.22 82 GLU A CA 1
ATOM 659 C C . GLU A 1 82 ? -4.910 -48.453 42.576 1.00 53.22 82 GLU A C 1
ATOM 661 O O . GLU A 1 82 ? -5.418 -47.673 43.419 1.00 53.22 82 GLU A O 1
#